Protein AF-A0A7W0J6H5-F1 (afdb_monomer_lite)

Structure (mmCIF, N/CA/C/O backbone):
data_AF-A0A7W0J6H5-F1
#
_entry.id   AF-A0A7W0J6H5-F1
#
loop_
_atom_site.group_PDB
_atom_site.id
_atom_site.type_symbol
_atom_site.label_atom_id
_atom_site.label_alt_id
_atom_site.label_comp_id
_atom_site.label_asym_id
_atom_site.label_entity_id
_atom_site.label_seq_id
_atom_site.pdbx_PDB_ins_code
_atom_site.Cartn_x
_atom_site.Cartn_y
_atom_site.Cartn_z
_atom_site.occupancy
_atom_site.B_iso_or_equiv
_atom_site.auth_seq_id
_atom_site.auth_comp_id
_atom_site.auth_asym_id
_atom_site.auth_atom_id
_atom_site.pdbx_PDB_model_num
ATOM 1 N N . MET A 1 1 ? 0.584 -11.063 11.441 1.00 85.88 1 MET A N 1
ATOM 2 C CA . MET A 1 1 ? -0.105 -11.138 10.134 1.00 85.88 1 MET A CA 1
ATOM 3 C C . MET A 1 1 ? 0.914 -11.569 9.099 1.00 85.88 1 MET A C 1
ATOM 5 O O . MET A 1 1 ? 1.995 -10.989 9.104 1.00 85.88 1 MET A O 1
ATOM 9 N N . LYS A 1 2 ? 0.633 -12.592 8.283 1.00 89.44 2 LYS A N 1
ATOM 10 C CA . LYS A 1 2 ? 1.559 -12.989 7.215 1.00 89.44 2 LYS A CA 1
ATOM 11 C C . LYS A 1 2 ? 1.298 -12.134 5.968 1.00 89.44 2 LYS A C 1
ATOM 13 O O . LYS A 1 2 ? 0.136 -11.998 5.590 1.00 89.44 2 LYS A O 1
ATOM 18 N N . PRO A 1 3 ? 2.330 -11.562 5.337 1.00 91.69 3 PRO A N 1
ATOM 19 C CA . PRO A 1 3 ? 2.151 -10.826 4.098 1.00 91.69 3 PRO A CA 1
ATOM 20 C C . PRO A 1 3 ? 1.897 -11.770 2.919 1.00 91.69 3 PRO A C 1
ATOM 22 O O . PRO A 1 3 ? 2.214 -12.962 2.969 1.00 91.69 3 PRO A O 1
ATOM 25 N N . ILE A 1 4 ? 1.363 -11.211 1.837 1.00 93.44 4 ILE A N 1
ATOM 26 C CA . ILE A 1 4 ? 1.316 -11.865 0.531 1.00 93.44 4 ILE A CA 1
ATOM 27 C C . ILE A 1 4 ? 2.735 -12.140 0.037 1.00 93.44 4 ILE A C 1
ATOM 29 O O . ILE A 1 4 ? 3.627 -11.305 0.189 1.00 93.44 4 ILE A O 1
ATOM 33 N N . ALA A 1 5 ? 2.949 -13.319 -0.535 1.00 91.62 5 ALA A N 1
ATOM 34 C CA . ALA A 1 5 ? 4.237 -13.719 -1.069 1.00 91.62 5 ALA A CA 1
ATOM 35 C C . ALA A 1 5 ? 4.621 -12.815 -2.249 1.00 91.62 5 ALA A C 1
ATOM 37 O O . ALA A 1 5 ? 3.961 -12.801 -3.286 1.00 91.62 5 ALA A O 1
ATOM 38 N N . VAL A 1 6 ? 5.712 -12.067 -2.083 1.00 86.62 6 VAL A N 1
ATOM 39 C CA . VAL A 1 6 ? 6.352 -11.295 -3.150 1.00 86.62 6 VAL A CA 1
ATOM 40 C C . VAL A 1 6 ? 7.808 -11.736 -3.227 1.00 86.62 6 VAL A C 1
ATOM 42 O O . VAL A 1 6 ? 8.532 -11.717 -2.225 1.00 86.62 6 VAL A O 1
ATOM 45 N N . TRP A 1 7 ? 8.228 -12.161 -4.419 1.00 82.12 7 TRP A N 1
ATOM 46 C CA . TRP A 1 7 ? 9.580 -12.658 -4.658 1.00 82.12 7 TRP A CA 1
ATOM 47 C C . TRP A 1 7 ? 10.635 -11.622 -4.244 1.00 82.12 7 TRP A C 1
ATOM 49 O O . TRP A 1 7 ? 10.513 -10.440 -4.558 1.00 82.12 7 TRP A O 1
ATOM 59 N N . GLY A 1 8 ? 11.665 -12.064 -3.518 1.00 81.94 8 GLY A N 1
ATOM 60 C CA . GLY A 1 8 ? 12.745 -11.195 -3.034 1.00 81.94 8 GLY A CA 1
ATOM 61 C C . GLY A 1 8 ? 12.365 -10.254 -1.882 1.00 81.94 8 GLY A C 1
ATOM 62 O O . GLY A 1 8 ? 13.197 -9.447 -1.471 1.00 81.94 8 GLY A O 1
ATOM 63 N N . MET A 1 9 ? 11.139 -10.343 -1.348 1.00 85.25 9 MET A N 1
ATOM 64 C CA . MET A 1 9 ? 10.654 -9.457 -0.278 1.00 85.25 9 MET A CA 1
ATOM 65 C C . MET A 1 9 ? 10.130 -10.180 0.962 1.00 85.25 9 MET A C 1
ATOM 67 O O . MET A 1 9 ? 10.090 -9.581 2.035 1.00 85.25 9 MET A O 1
ATOM 71 N N . CYS A 1 10 ? 9.737 -11.448 0.842 1.00 87.62 10 CYS A N 1
ATOM 72 C CA . CYS A 1 10 ? 9.276 -12.260 1.967 1.00 87.62 10 CYS A CA 1
ATOM 73 C C . CYS A 1 10 ? 10.197 -13.451 2.229 1.00 87.62 10 CYS A C 1
ATOM 75 O O . CYS A 1 10 ? 10.864 -13.947 1.323 1.00 87.62 10 CYS A O 1
ATOM 77 N N . PHE A 1 11 ? 10.174 -13.941 3.468 1.00 85.81 11 PHE A N 1
ATOM 78 C CA . PHE A 1 11 ? 10.722 -15.249 3.812 1.00 85.81 11 PHE A CA 1
ATOM 79 C C . PHE A 1 11 ? 9.703 -16.337 3.460 1.00 85.81 11 PHE A C 1
ATOM 81 O O . PHE A 1 11 ? 8.511 -16.171 3.720 1.00 85.81 11 PHE A O 1
ATOM 88 N N . TRP A 1 12 ? 10.169 -17.437 2.870 1.00 80.81 12 TRP A N 1
ATOM 89 C CA . TRP A 1 12 ? 9.324 -18.510 2.328 1.00 80.81 12 TRP A CA 1
ATOM 90 C C . TRP A 1 12 ? 8.398 -19.170 3.358 1.00 80.81 12 TRP A C 1
ATOM 92 O O . TRP A 1 12 ? 7.287 -19.576 3.029 1.00 80.81 12 TRP A O 1
ATOM 102 N N . ASP A 1 13 ? 8.838 -19.258 4.609 1.00 89.44 13 ASP A N 1
ATOM 103 C CA . ASP A 1 13 ? 8.088 -19.793 5.749 1.00 89.44 13 ASP A CA 1
ATOM 104 C C . ASP A 1 13 ? 7.154 -18.752 6.402 1.00 89.44 13 ASP A C 1
ATOM 106 O O . ASP A 1 13 ? 6.252 -19.092 7.182 1.00 89.44 13 ASP A O 1
ATOM 110 N N . TRP A 1 14 ? 7.308 -17.478 6.030 1.00 88.25 14 TRP A N 1
ATOM 111 C CA . TRP A 1 14 ? 6.580 -16.340 6.580 1.00 88.25 14 TRP A CA 1
ATOM 112 C C . TRP A 1 14 ? 5.892 -15.487 5.500 1.00 88.25 14 TRP A C 1
ATOM 114 O O . TRP A 1 14 ? 6.004 -14.260 5.459 1.00 88.25 14 TRP A O 1
ATOM 124 N N . CYS A 1 15 ? 5.113 -16.137 4.640 1.00 91.81 15 CYS A N 1
ATOM 125 C CA . CYS A 1 15 ? 4.183 -15.484 3.718 1.00 91.81 15 CYS A CA 1
ATOM 126 C C . CYS A 1 15 ? 2.981 -16.383 3.412 1.00 91.81 15 CYS A C 1
ATOM 128 O O . CYS A 1 15 ? 2.933 -17.542 3.832 1.00 91.81 15 CYS A O 1
ATOM 130 N N . ILE A 1 16 ? 1.997 -15.842 2.695 1.00 92.38 16 ILE A N 1
ATOM 131 C CA . ILE A 1 16 ? 0.913 -16.625 2.099 1.00 92.38 16 ILE A CA 1
ATOM 132 C C . ILE A 1 16 ? 0.882 -16.439 0.590 1.00 92.38 16 ILE A C 1
ATOM 134 O O . ILE A 1 16 ? 1.128 -15.345 0.084 1.00 92.38 16 ILE A O 1
ATOM 138 N 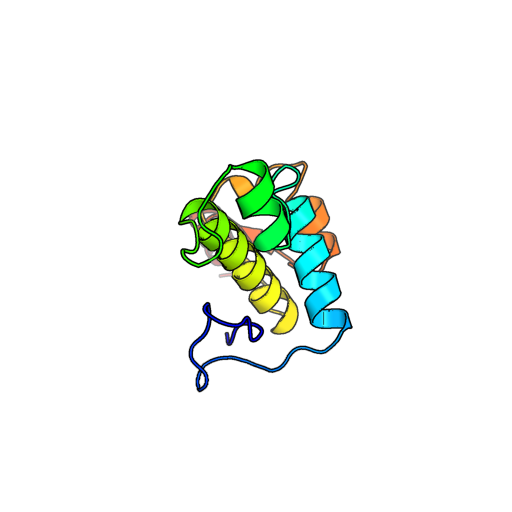N . TRP A 1 17 ? 0.559 -17.512 -0.125 1.00 90.88 17 TRP A N 1
ATOM 139 C CA . TRP A 1 17 ? 0.246 -17.434 -1.545 1.00 90.88 17 TRP A CA 1
ATOM 140 C C . TRP A 1 17 ? -1.059 -16.655 -1.711 1.00 90.88 17 TRP A C 1
ATOM 142 O O . TRP A 1 17 ? -2.077 -17.029 -1.128 1.00 90.88 17 TRP A O 1
ATOM 152 N N . GLY A 1 18 ? -0.994 -15.536 -2.430 1.00 89.50 18 GLY A N 1
ATOM 153 C CA . GLY A 1 18 ? -2.166 -14.719 -2.731 1.00 89.50 18 GLY A CA 1
ATOM 154 C C . GLY A 1 18 ? -2.947 -15.281 -3.912 1.00 89.50 18 GLY A C 1
ATOM 155 O O . GLY A 1 18 ? -2.358 -15.902 -4.797 1.00 89.50 18 GLY A O 1
ATOM 156 N N . SER A 1 19 ? -4.259 -15.051 -3.922 1.00 94.31 19 SER A N 1
ATOM 157 C CA . SER A 1 19 ? -5.072 -15.197 -5.133 1.00 94.31 19 SER A CA 1
ATOM 158 C C . SER A 1 19 ? -4.901 -13.990 -6.063 1.00 94.31 19 SER A C 1
ATOM 160 O O . SER A 1 19 ? -4.283 -12.988 -5.689 1.00 94.31 19 SER A O 1
ATOM 162 N N . ASP A 1 20 ? -5.484 -14.045 -7.258 1.00 94.94 20 ASP A N 1
ATOM 163 C CA . ASP A 1 20 ? -5.481 -12.907 -8.186 1.00 94.94 20 ASP A CA 1
ATOM 164 C C . ASP A 1 20 ? -6.140 -11.670 -7.555 1.00 94.94 20 ASP A C 1
ATOM 166 O O . ASP A 1 20 ? -5.617 -10.559 -7.653 1.00 94.94 20 ASP A O 1
ATOM 170 N N . GLU A 1 21 ? -7.222 -11.858 -6.790 1.00 95.69 21 GLU A N 1
ATOM 171 C CA . GLU A 1 21 ? -7.887 -10.772 -6.065 1.00 95.69 21 GLU A CA 1
ATOM 172 C C . GLU A 1 21 ? -6.979 -10.139 -5.003 1.00 95.69 21 GLU A C 1
ATOM 174 O O . GLU A 1 21 ? -7.045 -8.929 -4.761 1.00 95.69 21 GLU A O 1
ATOM 179 N N . ASP A 1 22 ? -6.116 -10.939 -4.371 1.00 95.75 22 ASP A N 1
ATOM 180 C CA . ASP A 1 22 ? -5.160 -10.444 -3.386 1.00 95.75 22 ASP A CA 1
ATOM 181 C C . ASP A 1 22 ? -4.111 -9.537 -4.050 1.00 95.75 22 ASP A C 1
ATOM 183 O O . ASP A 1 22 ? -3.807 -8.458 -3.526 1.00 95.75 22 ASP A O 1
ATOM 187 N N . PHE A 1 23 ? -3.596 -9.929 -5.220 1.00 95.81 23 PHE A N 1
ATOM 188 C CA . PHE A 1 23 ? -2.645 -9.122 -5.989 1.00 95.81 23 PHE A CA 1
ATOM 189 C C . PHE A 1 23 ? -3.289 -7.862 -6.582 1.00 95.81 23 PHE A C 1
ATOM 191 O O . PHE A 1 23 ? -2.674 -6.790 -6.542 1.00 95.81 23 PHE A O 1
ATOM 198 N N . ASP A 1 24 ? -4.537 -7.950 -7.041 1.00 97.12 24 ASP A N 1
ATOM 199 C CA . ASP A 1 24 ? -5.319 -6.810 -7.522 1.00 97.12 24 ASP A CA 1
ATOM 200 C C . ASP A 1 24 ? -5.559 -5.777 -6.422 1.00 97.12 24 ASP A C 1
ATOM 202 O O . ASP A 1 24 ? -5.377 -4.571 -6.628 1.00 97.12 24 ASP A O 1
ATOM 206 N N . LEU A 1 25 ? -5.950 -6.231 -5.228 1.00 97.56 25 LEU A N 1
ATOM 207 C CA . LEU A 1 25 ? -6.119 -5.357 -4.075 1.00 97.56 25 LEU A CA 1
ATOM 208 C C . LEU A 1 25 ? -4.788 -4.704 -3.688 1.00 97.56 25 LEU A C 1
ATOM 210 O O . LEU A 1 25 ? -4.739 -3.490 -3.483 1.00 97.56 25 LEU A O 1
ATOM 214 N N . LEU A 1 26 ? -3.700 -5.476 -3.642 1.00 97.50 26 LEU A N 1
ATOM 215 C CA . LEU A 1 26 ? -2.366 -4.946 -3.359 1.00 97.50 26 LEU A CA 1
ATOM 216 C C . LEU A 1 26 ? -1.951 -3.874 -4.380 1.00 97.50 26 LEU A C 1
ATOM 218 O O . LEU A 1 26 ? -1.385 -2.847 -4.001 1.00 97.50 26 LEU A O 1
ATOM 222 N N . ARG A 1 27 ? -2.257 -4.078 -5.667 1.00 97.69 27 ARG A N 1
ATOM 223 C CA . ARG A 1 27 ? -2.010 -3.095 -6.732 1.00 97.69 27 ARG A CA 1
ATOM 224 C C . ARG A 1 27 ? -2.822 -1.825 -6.546 1.00 97.69 27 ARG A C 1
ATOM 226 O O . ARG A 1 27 ? -2.258 -0.734 -6.619 1.00 97.69 27 ARG A O 1
ATOM 233 N N . LYS A 1 28 ? -4.114 -1.943 -6.242 1.00 98.31 28 LYS A N 1
ATOM 234 C CA . LYS A 1 28 ? -4.978 -0.789 -5.948 1.00 98.31 28 LYS A CA 1
ATOM 235 C C . LYS A 1 28 ? -4.464 0.007 -4.746 1.00 98.31 28 LYS A C 1
ATOM 237 O O . LYS A 1 28 ? -4.381 1.230 -4.817 1.00 98.31 28 LYS A O 1
ATOM 242 N N . ILE A 1 29 ? -4.068 -0.677 -3.673 1.00 98.38 29 ILE A N 1
ATOM 243 C CA . ILE A 1 29 ? -3.477 -0.060 -2.477 1.00 98.38 29 ILE A CA 1
ATOM 244 C C . ILE A 1 29 ? -2.209 0.723 -2.832 1.00 98.38 29 ILE A C 1
ATOM 246 O O . ILE A 1 29 ? -2.094 1.892 -2.461 1.00 98.38 29 ILE A O 1
ATOM 250 N N . HIS A 1 30 ? -1.280 0.108 -3.569 1.00 98.31 30 HIS A N 1
ATOM 251 C CA . HIS A 1 30 ? -0.022 0.749 -3.960 1.00 98.31 30 HIS A CA 1
ATOM 252 C C . HIS A 1 30 ? -0.264 2.024 -4.762 1.00 98.31 30 HIS A C 1
ATOM 254 O O . HIS A 1 30 ? 0.327 3.054 -4.461 1.00 98.31 30 HIS A O 1
ATOM 260 N N . LEU A 1 31 ? -1.173 1.992 -5.740 1.00 97.94 31 LEU A N 1
ATOM 261 C CA . LEU A 1 31 ? -1.486 3.161 -6.568 1.00 97.94 31 LEU A CA 1
ATOM 262 C C . LEU A 1 31 ? -2.132 4.302 -5.765 1.00 97.94 31 LEU A C 1
ATOM 264 O O . LEU A 1 31 ? -1.922 5.469 -6.081 1.00 97.94 31 LEU A O 1
ATOM 268 N N . VAL A 1 32 ? -2.875 3.993 -4.698 1.00 98.12 32 VAL A N 1
ATOM 269 C CA . VAL A 1 32 ? -3.412 5.008 -3.776 1.00 98.12 32 VAL A CA 1
ATOM 270 C C . VAL A 1 32 ? -2.307 5.600 -2.901 1.00 98.12 32 VAL A C 1
ATOM 272 O O . VAL A 1 32 ? -2.227 6.819 -2.711 1.00 98.12 32 VAL A O 1
ATOM 275 N N . LEU A 1 33 ? -1.445 4.749 -2.343 1.00 98.00 33 LEU A N 1
ATOM 276 C CA . LEU A 1 33 ? -0.384 5.183 -1.439 1.00 98.00 33 LEU A CA 1
ATOM 277 C C . LEU A 1 33 ? 0.761 5.891 -2.169 1.00 98.00 33 LEU A C 1
ATOM 279 O O . LEU A 1 33 ? 1.315 6.844 -1.618 1.00 98.00 33 LEU A O 1
ATOM 283 N N . PHE A 1 34 ? 1.078 5.493 -3.397 1.00 97.69 34 PHE A N 1
ATOM 284 C CA . PHE A 1 34 ? 2.253 5.937 -4.148 1.00 97.69 34 PHE A CA 1
ATOM 285 C C . PHE A 1 34 ? 1.931 6.102 -5.645 1.00 97.69 34 PHE A C 1
ATOM 287 O O . PHE A 1 34 ? 2.512 5.409 -6.477 1.00 97.69 34 PHE A O 1
ATOM 294 N N . PRO A 1 35 ? 1.032 7.033 -6.022 1.00 96.75 35 PRO A N 1
ATOM 295 C CA . PRO A 1 35 ? 0.539 7.163 -7.401 1.00 96.75 35 PRO A CA 1
ATOM 296 C C . PRO A 1 35 ? 1.631 7.444 -8.445 1.00 96.75 35 PRO A C 1
ATOM 298 O O . PRO A 1 35 ? 1.465 7.114 -9.613 1.00 96.75 35 PRO A O 1
ATOM 301 N N . GLU A 1 36 ? 2.754 8.034 -8.033 1.00 96.62 36 GLU A N 1
ATOM 302 C CA . GLU A 1 36 ? 3.887 8.365 -8.910 1.00 96.62 36 GLU A CA 1
ATOM 303 C C . GLU A 1 36 ? 4.966 7.270 -8.951 1.00 96.62 36 GLU A C 1
ATOM 305 O O . GLU A 1 36 ? 5.948 7.389 -9.682 1.00 96.62 36 GLU A O 1
ATOM 310 N N . THR A 1 37 ? 4.825 6.220 -8.136 1.00 97.44 37 THR A N 1
ATOM 311 C CA . THR A 1 37 ? 5.760 5.090 -8.077 1.00 97.44 37 THR A CA 1
ATOM 312 C C . THR A 1 37 ? 5.151 3.911 -8.829 1.00 97.44 37 THR A C 1
ATOM 314 O O . THR A 1 37 ? 4.152 3.365 -8.354 1.00 97.44 37 THR A O 1
ATOM 317 N N . PRO A 1 38 ? 5.748 3.453 -9.943 1.00 97.19 38 PRO A N 1
ATOM 318 C CA . PRO A 1 38 ? 5.307 2.237 -10.608 1.00 97.19 38 PRO A CA 1
ATOM 319 C C . PRO A 1 38 ? 5.208 1.049 -9.653 1.00 97.19 38 PRO A C 1
ATOM 321 O O . PRO A 1 38 ? 6.046 0.858 -8.767 1.00 97.19 38 PRO A O 1
ATOM 324 N N . TYR A 1 39 ? 4.150 0.263 -9.835 1.00 95.81 39 TYR A N 1
ATOM 325 C CA . TYR A 1 39 ? 3.912 -0.941 -9.048 1.00 95.81 39 TYR A CA 1
ATOM 326 C C . TYR A 1 39 ? 4.961 -2.010 -9.350 1.00 95.81 39 TYR A C 1
ATOM 328 O O . TYR A 1 39 ? 5.486 -2.627 -8.428 1.00 95.81 39 TYR A O 1
ATOM 336 N N . GLU A 1 40 ? 5.286 -2.197 -10.630 1.00 94.81 40 GLU A N 1
ATOM 337 C CA . GLU A 1 40 ? 6.274 -3.176 -11.067 1.00 94.81 40 GLU A CA 1
ATOM 338 C C . GLU A 1 40 ? 7.694 -2.638 -10.874 1.00 94.81 40 GLU A C 1
ATOM 340 O O . GLU A 1 40 ? 8.024 -1.525 -11.296 1.00 94.81 40 GLU A O 1
ATOM 345 N N . TRP A 1 41 ? 8.565 -3.458 -10.279 1.00 93.88 41 TRP A N 1
ATOM 346 C CA . TRP A 1 41 ? 9.971 -3.102 -10.067 1.00 93.88 41 TRP A CA 1
ATOM 347 C C . TRP A 1 41 ? 10.670 -2.738 -11.381 1.00 93.88 41 TRP A C 1
ATOM 349 O O . TRP A 1 41 ? 11.389 -1.745 -11.441 1.00 93.88 41 TRP A O 1
ATOM 359 N N . GLY A 1 42 ? 10.412 -3.492 -12.456 1.00 94.75 42 GLY A N 1
ATOM 360 C CA . GLY A 1 42 ? 11.029 -3.237 -13.759 1.00 94.75 42 GLY A CA 1
ATOM 361 C C . GLY A 1 42 ? 10.677 -1.876 -14.352 1.00 94.75 42 GLY A C 1
ATOM 362 O O . GLY A 1 42 ? 11.537 -1.208 -14.927 1.00 94.75 42 GLY A O 1
ATOM 363 N N . GLU A 1 43 ? 9.438 -1.427 -14.162 1.00 96.50 43 GLU A N 1
ATOM 364 C CA . GLU A 1 43 ? 9.000 -0.102 -14.600 1.00 96.50 43 GLU A CA 1
ATOM 365 C C . GLU A 1 43 ? 9.642 0.999 -13.752 1.00 96.50 43 GLU A C 1
ATOM 367 O O . GLU A 1 43 ? 10.148 1.981 -14.300 1.00 96.50 43 GLU A O 1
ATOM 372 N N . TYR A 1 44 ? 9.691 0.815 -12.428 1.00 96.81 44 TYR A N 1
ATOM 373 C CA . TYR A 1 44 ? 10.337 1.759 -11.517 1.00 96.81 44 TYR A CA 1
ATOM 374 C C . TYR A 1 44 ? 11.840 1.892 -11.801 1.00 96.81 44 TYR A C 1
ATOM 376 O O . TYR A 1 44 ? 12.347 3.007 -11.942 1.00 96.81 44 TYR A O 1
ATOM 384 N N . ALA A 1 45 ? 12.551 0.768 -11.939 1.00 96.94 45 ALA A N 1
ATOM 385 C CA . ALA A 1 45 ? 13.981 0.741 -12.233 1.00 96.94 45 ALA A CA 1
ATOM 386 C C . ALA A 1 45 ? 14.286 1.442 -13.562 1.00 96.94 45 ALA A C 1
ATOM 388 O O . ALA A 1 45 ? 15.194 2.271 -13.626 1.00 96.94 45 ALA A O 1
ATOM 389 N N . LYS A 1 46 ? 13.469 1.201 -14.597 1.00 97.25 46 LYS A N 1
ATOM 390 C CA . LYS A 1 46 ? 13.576 1.897 -15.886 1.00 97.25 46 LYS A CA 1
ATOM 391 C C . LYS A 1 46 ? 13.336 3.403 -15.747 1.00 97.25 46 LYS A C 1
ATOM 393 O O . LYS A 1 46 ? 14.110 4.187 -16.285 1.00 97.25 46 LYS A O 1
ATOM 398 N N . GLN A 1 47 ? 12.297 3.819 -15.019 1.00 96.44 47 GLN A N 1
ATOM 399 C CA . GLN A 1 47 ? 11.975 5.238 -14.808 1.00 96.44 47 GLN A CA 1
ATOM 400 C C . GLN A 1 47 ? 13.089 5.985 -14.059 1.00 96.44 47 GLN A C 1
ATOM 402 O O . GLN A 1 47 ? 13.320 7.166 -14.314 1.00 96.44 47 GLN A O 1
ATOM 407 N N . LYS A 1 48 ? 13.766 5.314 -13.123 1.00 96.38 48 LYS A N 1
ATOM 408 C CA . LYS A 1 48 ? 14.833 5.890 -12.293 1.00 96.38 48 LYS A CA 1
ATOM 409 C C . LYS A 1 48 ? 16.248 5.628 -12.824 1.00 96.38 48 LYS A C 1
ATOM 411 O O . LYS A 1 48 ? 17.198 6.097 -12.206 1.00 96.38 48 LYS A O 1
ATOM 416 N N . ASN A 1 49 ? 16.385 4.932 -13.957 1.00 96.75 49 ASN A N 1
ATOM 417 C CA . ASN A 1 49 ? 17.660 4.509 -14.542 1.00 96.75 49 ASN A CA 1
ATOM 418 C C . ASN A 1 49 ? 18.553 3.736 -13.545 1.00 96.75 49 ASN A C 1
ATOM 420 O O . ASN A 1 49 ? 19.721 4.068 -13.345 1.00 96.75 49 ASN A O 1
ATOM 424 N N . LEU A 1 50 ? 17.970 2.733 -12.883 1.00 95.81 50 LEU A N 1
ATOM 425 C CA . LEU A 1 50 ? 18.621 1.891 -11.875 1.00 95.81 50 LEU A CA 1
ATOM 426 C C . LEU A 1 50 ? 18.985 0.509 -12.435 1.00 95.81 50 LEU A C 1
ATOM 428 O O . LEU A 1 50 ? 18.406 0.054 -13.422 1.00 95.81 50 LEU A O 1
ATOM 432 N N . ASP A 1 51 ? 19.909 -0.183 -11.764 1.00 94.38 51 ASP A N 1
ATOM 433 C CA . ASP A 1 51 ? 20.197 -1.594 -12.037 1.00 94.38 51 ASP A CA 1
ATOM 434 C C . ASP A 1 51 ? 19.010 -2.470 -11.608 1.00 94.38 51 ASP A C 1
ATOM 436 O O . ASP A 1 51 ? 18.631 -2.500 -10.438 1.00 94.38 51 ASP A O 1
ATOM 440 N N . ILE A 1 52 ? 18.446 -3.219 -12.557 1.00 92.94 52 ILE A N 1
ATOM 441 C CA . ILE A 1 52 ? 17.300 -4.110 -12.340 1.00 92.94 52 ILE A CA 1
ATOM 442 C C . ILE A 1 52 ? 17.588 -5.229 -11.327 1.00 92.94 52 ILE A C 1
ATOM 444 O O . ILE A 1 52 ? 16.658 -5.788 -10.749 1.00 92.94 52 ILE A O 1
ATOM 448 N N . ASN A 1 53 ? 18.857 -5.556 -11.082 1.00 91.06 53 ASN A N 1
ATOM 449 C CA . ASN A 1 53 ? 19.242 -6.626 -10.163 1.00 91.06 53 ASN A CA 1
ATOM 450 C C . ASN A 1 53 ? 19.317 -6.166 -8.699 1.00 91.06 53 ASN A C 1
ATOM 452 O O . ASN A 1 53 ? 19.430 -7.002 -7.802 1.00 91.06 53 ASN A O 1
ATOM 456 N N . ILE A 1 54 ? 19.251 -4.855 -8.442 1.00 90.62 54 ILE A N 1
ATOM 457 C CA . ILE A 1 54 ? 19.407 -4.276 -7.106 1.00 90.62 54 ILE A CA 1
ATOM 458 C C . ILE A 1 54 ? 18.147 -3.492 -6.754 1.00 90.62 54 ILE A C 1
ATOM 460 O O . ILE A 1 54 ? 17.936 -2.381 -7.230 1.00 90.62 54 ILE A O 1
ATOM 464 N N . LEU A 1 55 ? 17.317 -4.063 -5.877 1.00 90.25 55 LEU A N 1
ATOM 465 C CA . LEU A 1 55 ? 16.095 -3.407 -5.422 1.00 90.25 55 LEU A CA 1
ATOM 466 C C . LEU A 1 55 ? 16.403 -2.095 -4.688 1.00 90.25 55 LEU A C 1
ATOM 468 O O . LEU A 1 55 ? 17.058 -2.088 -3.642 1.00 90.25 55 LEU A O 1
ATOM 472 N N . ASP A 1 56 ? 15.842 -1.004 -5.199 1.00 95.19 56 ASP A N 1
ATOM 473 C CA . ASP A 1 56 ? 15.901 0.313 -4.576 1.00 95.19 56 ASP A CA 1
ATOM 474 C C . ASP A 1 56 ? 15.168 0.343 -3.230 1.00 95.19 56 ASP A C 1
ATOM 476 O O . ASP A 1 56 ? 14.078 -0.218 -3.071 1.00 95.19 56 ASP A O 1
ATOM 480 N N . GLN A 1 57 ? 15.740 1.047 -2.254 1.00 95.12 57 GLN A N 1
ATOM 481 C CA . GLN A 1 57 ? 15.183 1.081 -0.905 1.00 95.12 57 GLN A CA 1
ATOM 482 C C . GLN A 1 57 ? 13.848 1.834 -0.847 1.00 95.12 57 GLN A C 1
ATOM 484 O O . GLN A 1 57 ? 12.962 1.432 -0.090 1.00 95.12 57 GLN A O 1
ATOM 489 N N . THR A 1 58 ? 13.663 2.883 -1.654 1.00 95.94 58 THR A N 1
ATOM 490 C CA . THR A 1 58 ? 12.399 3.632 -1.688 1.00 95.94 58 THR A CA 1
ATOM 491 C C . THR A 1 58 ? 11.277 2.780 -2.270 1.00 95.94 58 THR A C 1
ATOM 493 O O . THR A 1 58 ? 10.223 2.662 -1.642 1.00 95.94 58 THR A O 1
ATOM 496 N N . TRP A 1 59 ? 11.512 2.108 -3.402 1.00 96.56 59 TRP A N 1
ATOM 497 C CA . TRP A 1 59 ? 10.523 1.185 -3.970 1.00 96.56 59 TRP A CA 1
ATOM 498 C C . TRP A 1 59 ? 10.170 0.051 -2.999 1.00 96.56 59 TRP A C 1
ATOM 500 O O . TRP A 1 59 ? 8.990 -0.242 -2.790 1.00 96.56 59 TRP A O 1
ATOM 510 N N . LYS A 1 60 ? 11.174 -0.535 -2.329 1.00 95.44 60 LYS A N 1
ATOM 511 C CA . LYS A 1 60 ? 10.951 -1.566 -1.304 1.00 95.44 60 LYS A CA 1
ATOM 512 C C . LYS A 1 60 ? 10.063 -1.068 -0.168 1.00 95.44 60 LYS A C 1
ATOM 514 O O . LYS A 1 60 ? 9.140 -1.778 0.220 1.00 95.44 60 LYS A O 1
ATOM 519 N N . ASN A 1 61 ? 10.315 0.131 0.355 1.00 96.25 61 ASN A N 1
ATOM 520 C CA . ASN A 1 61 ? 9.510 0.702 1.437 1.00 96.25 61 ASN A CA 1
ATOM 521 C C . ASN A 1 61 ? 8.055 0.908 0.996 1.00 96.25 61 ASN A C 1
ATOM 523 O O . ASN A 1 61 ? 7.144 0.457 1.683 1.00 96.25 61 ASN A O 1
ATOM 527 N N . HIS A 1 62 ? 7.834 1.472 -0.196 1.00 97.25 62 HIS A N 1
ATOM 528 C CA . HIS A 1 62 ? 6.486 1.643 -0.753 1.00 97.25 62 HIS A CA 1
ATOM 529 C C . HIS A 1 62 ? 5.744 0.306 -0.884 1.00 97.25 62 HIS A C 1
ATOM 531 O O . HIS A 1 62 ? 4.548 0.180 -0.592 1.00 97.25 62 HIS A O 1
ATOM 537 N N . ARG A 1 63 ? 6.475 -0.730 -1.293 1.00 95.88 63 ARG A N 1
ATOM 538 C CA . ARG A 1 63 ? 5.943 -2.077 -1.421 1.00 95.88 63 ARG A CA 1
ATOM 539 C C . ARG A 1 63 ? 5.609 -2.696 -0.062 1.00 95.88 63 ARG A C 1
ATOM 541 O O . ARG A 1 63 ? 4.523 -3.254 0.084 1.00 95.88 63 ARG A O 1
ATOM 548 N N . PHE A 1 64 ? 6.469 -2.536 0.944 1.00 95.75 64 PHE A N 1
ATOM 549 C CA . PHE A 1 64 ? 6.200 -2.993 2.310 1.00 95.75 64 PHE A CA 1
ATOM 550 C C . PHE A 1 64 ? 5.006 -2.284 2.951 1.00 95.75 64 PHE A C 1
ATOM 552 O O . PHE A 1 64 ? 4.171 -2.952 3.562 1.00 95.75 64 PHE A O 1
ATOM 559 N N . ASP A 1 65 ? 4.865 -0.974 2.766 1.00 97.25 65 ASP A N 1
ATOM 560 C CA . ASP A 1 65 ? 3.719 -0.210 3.270 1.00 97.25 65 ASP A CA 1
ATOM 561 C C . ASP A 1 65 ? 2.407 -0.720 2.666 1.00 97.25 65 ASP A C 1
ATOM 563 O O . ASP A 1 65 ? 1.430 -0.974 3.378 1.00 97.25 65 ASP A O 1
ATOM 567 N N . SER A 1 66 ? 2.414 -0.968 1.353 1.00 97.50 66 SER A N 1
ATOM 568 C CA . SER A 1 66 ? 1.273 -1.538 0.632 1.00 97.50 66 SER A CA 1
ATOM 569 C C . SER A 1 66 ? 0.921 -2.942 1.138 1.00 97.50 66 SER A C 1
ATOM 571 O O . SER A 1 66 ? -0.246 -3.244 1.389 1.00 97.50 66 SER A O 1
ATOM 573 N N . MET A 1 67 ? 1.923 -3.798 1.354 1.00 96.50 67 MET A N 1
ATOM 574 C CA . MET A 1 67 ? 1.732 -5.153 1.890 1.00 96.50 67 MET A CA 1
ATOM 575 C C . MET A 1 67 ? 1.247 -5.148 3.342 1.00 96.50 67 MET A C 1
ATOM 577 O O . MET A 1 67 ? 0.478 -6.024 3.744 1.00 96.50 67 MET A O 1
ATOM 581 N N . THR A 1 68 ? 1.666 -4.162 4.131 1.00 96.00 68 THR A N 1
ATOM 582 C CA . THR A 1 68 ? 1.293 -4.031 5.542 1.00 96.00 68 THR A CA 1
ATOM 583 C C . THR A 1 68 ? -0.197 -3.733 5.686 1.00 96.00 68 THR A C 1
ATOM 585 O O . THR A 1 68 ? -0.897 -4.439 6.416 1.00 96.00 68 THR A O 1
ATOM 588 N N . ILE A 1 69 ? -0.716 -2.756 4.935 1.00 97.50 69 ILE A N 1
ATOM 589 C CA . ILE A 1 69 ? -2.154 -2.456 4.955 1.00 97.50 69 ILE A CA 1
ATOM 590 C C . ILE A 1 69 ? -2.982 -3.537 4.249 1.00 97.50 69 ILE A C 1
ATOM 592 O O . ILE A 1 69 ? -4.067 -3.867 4.722 1.00 97.50 69 ILE A O 1
ATOM 596 N N . TRP A 1 70 ? -2.466 -4.159 3.183 1.00 97.62 70 TRP A N 1
ATOM 597 C CA . TRP A 1 70 ? -3.117 -5.325 2.577 1.00 97.62 70 TRP A CA 1
ATOM 598 C C . TRP A 1 70 ? -3.293 -6.453 3.601 1.00 97.62 70 TRP A C 1
ATOM 600 O O . TRP A 1 70 ? -4.385 -7.002 3.735 1.00 97.62 70 TRP A O 1
ATOM 610 N N . SER A 1 71 ? -2.251 -6.746 4.386 1.00 96.00 71 SER A N 1
ATOM 611 C CA . SER A 1 71 ? -2.307 -7.788 5.417 1.00 96.00 71 SER A CA 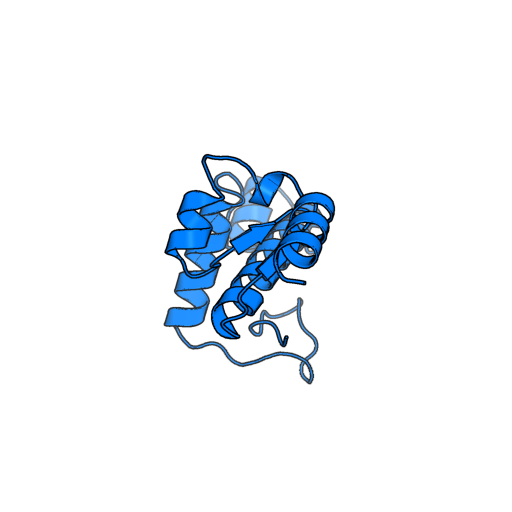1
ATOM 612 C C . SER A 1 71 ? -3.369 -7.449 6.459 1.00 96.00 71 SER A C 1
ATOM 614 O O . SER A 1 71 ? -4.187 -8.292 6.813 1.00 96.00 71 SER A O 1
ATOM 616 N N . HIS A 1 72 ? -3.404 -6.196 6.914 1.00 96.31 72 HIS A N 1
ATOM 617 C CA . HIS A 1 72 ? -4.431 -5.715 7.838 1.00 96.31 72 HIS A CA 1
ATOM 618 C C . HIS A 1 72 ? -5.853 -5.968 7.321 1.00 96.31 72 HIS A C 1
ATOM 620 O O . HIS A 1 72 ? -6.680 -6.509 8.057 1.00 96.31 72 HIS A O 1
ATOM 626 N N . ILE A 1 73 ? -6.109 -5.638 6.051 1.00 96.62 73 ILE A N 1
ATOM 627 C CA . ILE A 1 73 ? -7.403 -5.859 5.394 1.00 96.62 73 ILE A CA 1
ATOM 628 C C . ILE A 1 73 ? -7.716 -7.358 5.300 1.00 96.62 73 ILE A C 1
ATOM 630 O O . ILE A 1 73 ? -8.801 -7.781 5.699 1.00 96.62 73 ILE A O 1
ATOM 634 N N . LYS A 1 74 ? -6.760 -8.174 4.836 1.00 95.75 74 LYS A N 1
ATOM 635 C CA . LYS A 1 74 ? -6.918 -9.627 4.662 1.00 95.75 74 LYS A CA 1
ATOM 636 C C . LYS A 1 74 ? -7.278 -10.339 5.964 1.00 95.75 74 LYS A C 1
ATOM 638 O O . LYS A 1 74 ? -8.112 -11.239 5.959 1.00 95.75 74 LYS A O 1
ATOM 643 N N . TYR A 1 75 ? -6.669 -9.931 7.076 1.00 94.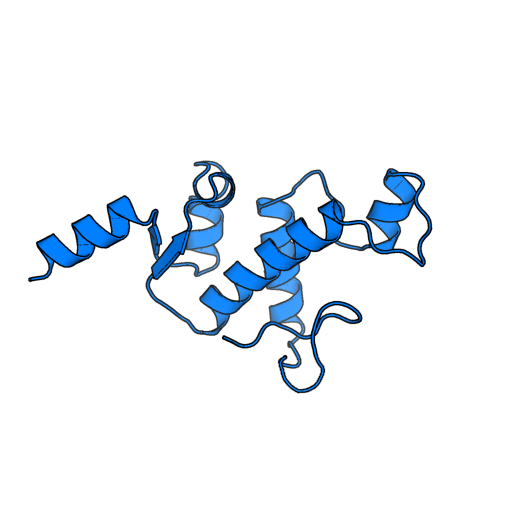81 75 TYR A N 1
ATOM 644 C CA . TYR A 1 75 ? -6.949 -10.496 8.398 1.00 94.81 75 TYR A CA 1
ATOM 645 C C . TYR A 1 75 ? -8.138 -9.834 9.108 1.00 94.81 75 TYR A C 1
ATOM 647 O O . TYR A 1 75 ? -8.442 -10.190 10.243 1.00 94.81 75 TYR A O 1
ATOM 655 N N . THR A 1 76 ? -8.852 -8.917 8.447 1.00 91.06 76 THR A N 1
ATOM 656 C CA . THR A 1 76 ? -10.091 -8.289 8.939 1.00 91.06 76 THR A CA 1
ATOM 657 C C . THR A 1 76 ? -9.966 -7.592 10.297 1.00 91.06 76 THR A C 1
ATOM 659 O O . THR A 1 76 ? -10.934 -7.510 11.051 1.00 91.06 76 THR A O 1
ATOM 662 N N . ASN A 1 77 ? -8.781 -7.070 10.614 1.00 88.12 77 ASN A N 1
ATOM 663 C CA . ASN A 1 77 ? -8.554 -6.370 11.875 1.00 88.12 77 ASN A CA 1
ATOM 664 C C . ASN A 1 77 ? -9.328 -5.045 11.922 1.00 88.12 77 ASN A C 1
ATOM 666 O O . ASN A 1 77 ? -9.449 -4.334 10.923 1.00 88.12 77 ASN A O 1
ATOM 670 N N . ASP A 1 78 ? -9.797 -4.666 13.109 1.00 93.12 78 ASP A N 1
ATOM 671 C CA . ASP A 1 78 ? -10.597 -3.449 13.287 1.00 93.12 78 ASP A CA 1
ATOM 672 C C . ASP A 1 78 ? -9.783 -2.156 13.222 1.00 93.12 78 ASP A C 1
ATOM 674 O O . ASP A 1 78 ? -10.268 -1.141 12.714 1.00 93.12 78 ASP A O 1
ATOM 678 N N . PHE A 1 79 ? -8.546 -2.195 13.722 1.00 94.94 79 PHE A N 1
ATOM 679 C CA . PHE A 1 79 ? -7.710 -1.014 13.918 1.00 94.94 79 PHE A CA 1
ATOM 680 C C . PHE A 1 79 ? -6.348 -1.182 13.253 1.00 94.94 79 PHE A C 1
ATOM 682 O O . PHE A 1 79 ? -5.533 -1.999 13.675 1.00 94.94 79 PHE A O 1
ATOM 689 N N . PHE A 1 80 ? -6.089 -0.366 12.238 1.00 97.00 80 PHE A N 1
ATOM 690 C CA . PHE A 1 80 ? -4.763 -0.155 11.684 1.00 97.00 80 PHE A CA 1
ATOM 691 C C . PHE A 1 80 ? -4.127 1.045 12.383 1.00 97.00 80 PHE A C 1
ATOM 693 O O . PHE A 1 80 ? -4.495 2.194 12.123 1.00 97.00 80 PHE A O 1
ATOM 700 N N . ILE A 1 81 ? -3.207 0.786 13.311 1.00 96.62 81 ILE A N 1
ATOM 701 C CA . ILE A 1 81 ? -2.567 1.837 14.106 1.00 96.62 81 ILE A CA 1
ATOM 702 C C . ILE A 1 81 ? -1.209 2.175 13.491 1.00 96.62 81 ILE A C 1
ATOM 704 O O . ILE A 1 81 ? -0.317 1.333 13.450 1.00 96.62 81 ILE A O 1
ATOM 708 N N . THR A 1 82 ? -1.041 3.414 13.033 1.00 97.25 82 THR A N 1
ATOM 709 C CA . THR A 1 82 ? 0.226 3.926 12.496 1.00 97.25 82 THR A CA 1
ATOM 710 C C . THR A 1 82 ? 0.335 5.435 12.700 1.00 97.25 82 THR A C 1
ATOM 712 O O . THR A 1 82 ? -0.670 6.143 12.657 1.00 97.25 82 THR A O 1
ATOM 715 N N . ASN A 1 83 ? 1.552 5.945 12.891 1.00 97.19 83 ASN A N 1
ATOM 716 C CA . ASN A 1 83 ? 1.831 7.388 12.884 1.00 97.19 83 ASN A CA 1
ATOM 717 C C . ASN A 1 83 ? 2.372 7.872 11.530 1.00 97.19 83 ASN A C 1
ATOM 719 O O . ASN A 1 83 ? 2.724 9.041 11.398 1.00 97.19 83 ASN A O 1
ATOM 723 N N . ASP A 1 84 ? 2.444 6.996 10.524 1.00 96.56 84 ASP A N 1
ATOM 724 C CA . ASP A 1 84 ? 2.818 7.413 9.178 1.00 96.56 84 ASP A CA 1
ATOM 725 C C . ASP A 1 84 ? 1.690 8.238 8.543 1.00 96.56 84 ASP A C 1
ATOM 727 O O . ASP A 1 84 ? 0.587 7.760 8.256 1.00 96.56 84 ASP A O 1
ATOM 731 N N . ASN A 1 85 ? 2.011 9.506 8.295 1.00 96.12 85 ASN A N 1
ATOM 732 C CA . ASN A 1 85 ? 1.120 10.489 7.705 1.00 96.12 85 ASN A CA 1
ATOM 733 C C . ASN A 1 85 ? 0.598 10.084 6.323 1.00 96.12 85 ASN A C 1
ATOM 735 O O . ASN A 1 85 ? -0.469 10.559 5.932 1.00 96.12 85 ASN A O 1
ATOM 739 N N . ASN A 1 86 ? 1.292 9.221 5.573 1.00 96.31 86 ASN A N 1
ATOM 740 C CA . ASN A 1 86 ? 0.834 8.797 4.253 1.00 96.31 86 ASN A CA 1
ATOM 741 C C . ASN A 1 86 ? -0.531 8.089 4.311 1.00 96.31 86 ASN A C 1
ATOM 743 O O . ASN A 1 86 ? -1.385 8.346 3.461 1.00 96.31 86 ASN A O 1
ATOM 747 N N . PHE A 1 87 ? -0.777 7.295 5.358 1.00 97.50 87 PHE A N 1
ATOM 748 C CA . PHE A 1 87 ? -2.055 6.609 5.592 1.00 97.50 87 PHE A CA 1
ATOM 749 C C . PHE A 1 87 ? -3.158 7.536 6.117 1.00 97.50 87 PHE A C 1
ATOM 751 O O . PHE A 1 87 ? -4.341 7.205 6.025 1.00 97.50 87 PHE A O 1
ATOM 758 N N . HIS A 1 88 ? -2.788 8.704 6.653 1.00 97.69 88 HIS A N 1
ATOM 759 C CA . HIS A 1 88 ? -3.722 9.670 7.243 1.00 97.69 88 HIS A CA 1
ATOM 760 C C . HIS A 1 88 ? -4.129 10.806 6.306 1.00 97.69 88 HIS A C 1
ATOM 762 O O . HIS A 1 88 ? -5.077 11.531 6.610 1.00 97.69 88 HIS A O 1
ATOM 768 N N . LYS A 1 89 ? -3.466 10.957 5.152 1.00 96.81 89 LYS A N 1
ATOM 769 C CA . LYS A 1 89 ? -3.855 11.941 4.129 1.00 96.81 89 LYS A CA 1
ATOM 770 C C . LYS A 1 89 ? -5.324 11.749 3.750 1.00 96.81 89 LYS A C 1
ATOM 772 O O . LYS A 1 89 ? -5.728 10.641 3.401 1.00 96.81 89 LYS A O 1
ATOM 777 N N . GLN A 1 90 ? -6.111 12.831 3.762 1.00 92.19 90 GLN A N 1
ATOM 778 C CA . GLN A 1 90 ? -7.553 12.784 3.465 1.00 92.19 90 GLN A CA 1
ATOM 779 C C . GLN A 1 90 ? -7.848 12.138 2.104 1.00 92.19 90 GLN A C 1
ATOM 781 O O . GLN A 1 90 ? -8.783 11.352 1.980 1.00 92.19 90 GLN A O 1
ATOM 786 N N . THR A 1 91 ? -6.988 12.391 1.114 1.00 95.19 91 THR A N 1
ATOM 787 C CA . THR A 1 91 ? -7.075 11.820 -0.237 1.00 95.19 91 THR A CA 1
ATOM 788 C C . THR A 1 91 ? -6.830 10.308 -0.300 1.00 95.19 91 THR A C 1
ATOM 790 O O . THR A 1 91 ? -7.138 9.695 -1.316 1.00 95.19 91 THR A O 1
ATOM 793 N N . LYS A 1 92 ? -6.286 9.695 0.760 1.00 97.62 92 LYS A N 1
ATOM 794 C CA . LYS A 1 92 ? -5.880 8.278 0.797 1.00 97.62 92 LYS A CA 1
ATOM 795 C C . LYS A 1 92 ? -6.648 7.481 1.843 1.00 97.62 92 LYS A C 1
ATOM 797 O O . LYS A 1 92 ? -7.169 6.414 1.532 1.00 97.62 92 LYS A O 1
ATOM 802 N N . LYS A 1 93 ? -6.778 8.018 3.062 1.00 97.44 93 LYS A N 1
ATOM 803 C CA . LYS A 1 93 ? -7.412 7.353 4.211 1.00 97.44 93 LYS A CA 1
ATOM 804 C C . LYS A 1 93 ? -8.807 6.829 3.873 1.00 97.44 93 LYS A C 1
ATOM 806 O O . LYS A 1 93 ? -9.082 5.657 4.099 1.00 97.44 93 LYS A O 1
ATOM 811 N N . GLY A 1 94 ? -9.663 7.665 3.279 1.00 97.12 94 GLY A N 1
ATOM 812 C CA . GLY A 1 94 ? -11.022 7.263 2.896 1.00 97.12 94 GLY A CA 1
ATOM 813 C C . GLY A 1 94 ? -11.046 6.122 1.876 1.00 97.12 94 GLY A C 1
ATOM 814 O O . GLY A 1 94 ? -11.822 5.183 2.016 1.00 97.12 94 GLY A O 1
ATOM 815 N N . VAL A 1 95 ? -10.140 6.151 0.895 1.00 97.75 95 VAL A N 1
ATOM 816 C CA . VAL A 1 95 ? -10.034 5.101 -0.129 1.00 97.75 95 VAL A CA 1
ATOM 817 C C . VAL A 1 95 ? -9.580 3.776 0.488 1.00 97.75 95 VAL A C 1
ATOM 819 O O . VAL A 1 95 ? -10.164 2.735 0.204 1.00 97.75 95 VAL A O 1
ATOM 822 N N . LEU A 1 96 ? -8.599 3.808 1.393 1.00 97.75 96 LEU A N 1
ATOM 823 C CA . LEU A 1 96 ? -8.133 2.613 2.104 1.00 97.75 96 LEU A CA 1
ATOM 824 C C . LEU A 1 96 ? -9.221 2.016 3.010 1.00 97.75 96 LEU A C 1
ATOM 826 O O . LEU A 1 96 ? -9.349 0.796 3.099 1.00 97.75 96 LEU A O 1
ATOM 830 N N . ILE A 1 97 ? -10.038 2.856 3.653 1.00 97.19 97 ILE A N 1
ATOM 831 C CA . ILE A 1 97 ? -11.201 2.402 4.430 1.00 97.19 97 ILE A CA 1
ATOM 832 C C . ILE A 1 97 ? -12.216 1.706 3.516 1.00 97.19 97 ILE A C 1
ATOM 834 O O . ILE A 1 97 ? -12.685 0.624 3.867 1.00 97.19 97 ILE A O 1
ATOM 838 N N . ASN A 1 98 ? -12.481 2.254 2.325 1.00 96.94 98 ASN A N 1
ATOM 839 C CA . ASN A 1 98 ? -13.354 1.628 1.325 1.00 96.94 98 ASN A CA 1
ATOM 840 C C . ASN A 1 98 ? -12.794 0.302 0.788 1.00 96.94 98 ASN A C 1
ATOM 842 O O . ASN A 1 98 ? -13.562 -0.578 0.414 1.00 96.94 98 ASN A O 1
ATOM 846 N N . PHE A 1 99 ? -11.470 0.131 0.784 1.00 97.12 99 PHE A N 1
ATOM 847 C CA . PHE A 1 99 ? -10.821 -1.150 0.491 1.00 97.12 99 PHE A CA 1
ATOM 848 C C . PHE A 1 99 ? -10.897 -2.161 1.643 1.00 97.12 99 PHE A C 1
ATOM 850 O O . PHE A 1 99 ? -10.500 -3.307 1.460 1.00 97.12 99 PHE A O 1
ATOM 857 N N . GLY A 1 100 ? -11.417 -1.773 2.810 1.00 97.06 100 GLY A N 1
ATOM 858 C CA . GLY A 1 100 ? -11.638 -2.669 3.945 1.00 97.06 100 GLY A CA 1
ATOM 859 C C . GLY A 1 100 ? -10.733 -2.418 5.149 1.00 97.06 100 GLY A C 1
ATOM 860 O O . GLY A 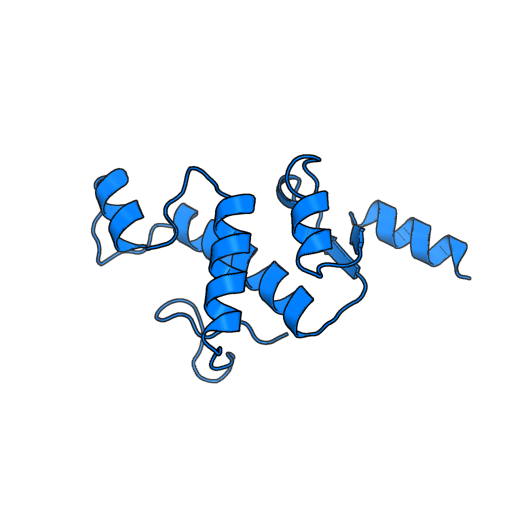1 100 ? -10.750 -3.217 6.081 1.00 97.06 100 GLY A O 1
ATOM 861 N N . ALA A 1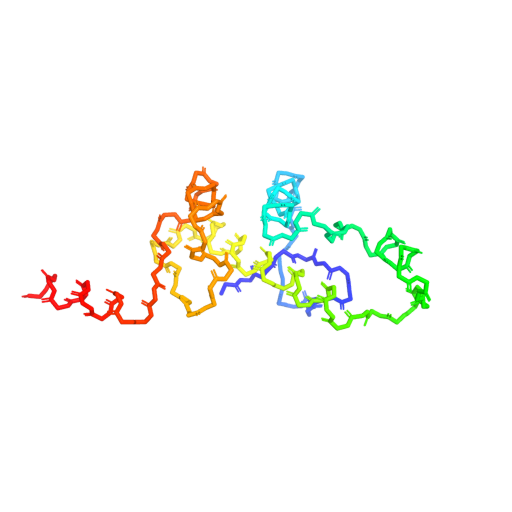 101 ? -9.964 -1.321 5.189 1.00 96.56 101 ALA A N 1
ATOM 862 C CA . ALA A 1 101 ? -9.056 -1.039 6.310 1.00 96.56 101 ALA A CA 1
ATOM 863 C C . ALA A 1 101 ? -9.765 -0.728 7.645 1.00 96.56 101 ALA A C 1
ATOM 865 O O . ALA A 1 101 ? -9.106 -0.648 8.682 1.00 96.56 101 ALA A O 1
ATOM 866 N N . ARG A 1 102 ? -11.093 -0.553 7.640 1.00 95.12 102 ARG A N 1
ATOM 867 C CA . ARG A 1 102 ? -11.919 -0.203 8.810 1.00 95.12 102 ARG A CA 1
ATOM 868 C C . ARG A 1 102 ? -11.468 1.103 9.469 1.00 95.12 102 ARG A C 1
ATOM 870 O O . ARG A 1 102 ? -11.815 2.169 8.970 1.00 95.12 102 ARG A O 1
ATOM 877 N N . LYS A 1 103 ? -10.730 1.066 10.584 1.00 95.75 103 LYS A N 1
ATOM 878 C CA . LYS A 1 103 ? -10.245 2.274 11.269 1.00 95.75 103 LYS A CA 1
ATOM 879 C C . LYS A 1 103 ? -8.737 2.402 11.122 1.00 95.75 103 LYS A C 1
ATOM 881 O O . LYS A 1 103 ? -7.994 1.541 11.569 1.00 95.75 103 LYS A O 1
ATOM 886 N N . ILE A 1 104 ? -8.294 3.529 10.575 1.00 97.25 104 ILE A N 1
ATOM 887 C CA . ILE A 1 104 ? -6.882 3.923 10.535 1.00 97.25 104 ILE A CA 1
ATOM 888 C C . ILE A 1 104 ? -6.674 5.003 11.599 1.00 97.25 104 ILE A C 1
ATOM 890 O O . ILE A 1 104 ? -7.266 6.080 11.491 1.00 97.25 104 ILE A O 1
ATOM 894 N N . LEU A 1 105 ? -5.874 4.716 12.625 1.00 97.19 105 LEU A N 1
ATOM 895 C CA . LEU A 1 105 ? -5.670 5.586 13.788 1.00 97.19 105 LEU A CA 1
ATOM 896 C C . LEU A 1 105 ? -4.184 5.859 14.023 1.00 97.19 105 LEU A C 1
ATOM 898 O O . LEU A 1 105 ? -3.333 5.013 13.773 1.00 97.19 105 LEU A O 1
ATOM 902 N N . THR A 1 106 ? -3.876 7.035 14.545 1.00 97.19 106 THR A N 1
ATOM 903 C CA . THR A 1 106 ? -2.602 7.305 15.217 1.00 97.19 106 THR A CA 1
ATOM 904 C C . THR A 1 106 ? -2.569 6.621 16.582 1.00 97.19 106 THR A C 1
ATOM 906 O O . THR A 1 106 ? -3.606 6.236 17.132 1.00 97.19 106 THR A O 1
ATOM 909 N N . THR A 1 107 ? -1.382 6.500 17.182 1.00 95.69 107 THR A N 1
ATOM 910 C CA . THR A 1 107 ? -1.254 5.948 18.543 1.00 95.69 107 THR A CA 1
ATOM 911 C C . THR A 1 107 ? -2.061 6.759 19.565 1.00 95.69 107 THR A C 1
ATOM 913 O O . THR A 1 107 ? -2.695 6.186 20.449 1.00 95.69 107 THR A O 1
ATOM 916 N N . SER A 1 108 ? -2.085 8.088 19.418 1.00 95.19 108 SER A N 1
ATOM 917 C CA . SER A 1 108 ? -2.840 8.986 20.302 1.00 95.19 108 SER A CA 1
ATOM 918 C C . SER A 1 108 ? -4.355 8.780 20.173 1.00 95.19 108 SER A C 1
ATOM 920 O O . SER A 1 108 ? -5.056 8.625 21.174 1.00 95.19 108 SER A O 1
ATOM 922 N N . GLU A 1 109 ? -4.867 8.690 18.941 1.00 95.44 109 GLU A N 1
ATOM 923 C CA . GLU A 1 109 ? -6.287 8.412 18.692 1.00 95.44 109 GLU A CA 1
ATOM 924 C C . GLU A 1 109 ? -6.704 7.037 19.228 1.00 95.44 109 GLU A C 1
ATOM 926 O O . GLU A 1 109 ? -7.771 6.911 19.831 1.00 95.44 109 GLU A O 1
ATOM 931 N N . ALA A 1 110 ? -5.856 6.017 19.057 1.00 94.38 110 ALA A N 1
ATOM 932 C CA . ALA A 1 110 ? -6.103 4.680 19.590 1.00 94.38 110 ALA A CA 1
ATOM 933 C C . ALA A 1 110 ? -6.182 4.683 21.126 1.00 94.38 110 ALA A C 1
ATOM 935 O O . ALA A 1 110 ? -7.095 4.091 21.701 1.00 94.38 110 ALA A O 1
ATOM 936 N N . PHE A 1 111 ? -5.286 5.409 21.800 1.00 93.81 111 PHE A N 1
ATOM 937 C CA . PHE A 1 111 ? -5.315 5.548 23.256 1.00 93.81 111 PHE A CA 1
ATOM 938 C C . PHE A 1 111 ? -6.596 6.233 23.756 1.00 93.81 111 PHE A C 1
ATOM 940 O O . PHE A 1 111 ? -7.205 5.792 24.732 1.00 93.81 111 PHE A O 1
ATOM 947 N N . HIS A 1 112 ? -7.051 7.282 23.064 1.00 92.25 112 HIS A N 1
ATOM 948 C CA . HIS A 1 112 ? -8.316 7.948 23.392 1.00 92.25 112 HIS A CA 1
ATOM 949 C C . HIS A 1 112 ? -9.531 7.042 23.171 1.00 92.25 112 HIS A C 1
ATOM 951 O O . HIS A 1 112 ? -10.488 7.081 23.944 1.00 92.25 112 HIS A O 1
ATOM 957 N N . TYR A 1 113 ? -9.488 6.200 22.137 1.00 89.44 113 TYR A N 1
ATOM 958 C CA . TYR A 1 113 ? -10.543 5.232 21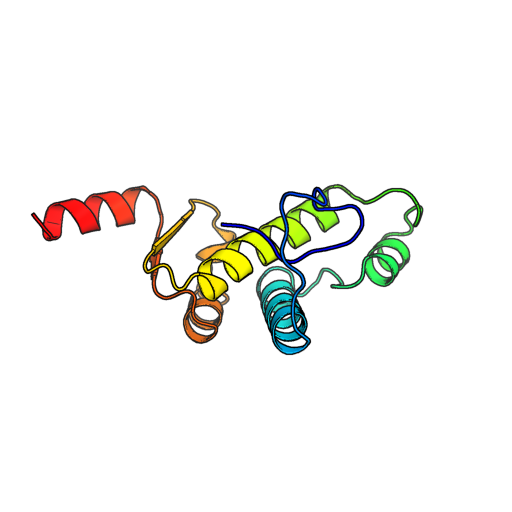.849 1.00 89.44 113 TYR A CA 1
ATOM 959 C C . TYR A 1 113 ? -10.693 4.195 22.972 1.00 89.44 113 TYR A C 1
ATOM 961 O O . TYR A 1 113 ? -11.812 3.911 23.403 1.00 89.44 113 TYR A O 1
ATOM 969 N N . LEU A 1 114 ? -9.572 3.689 23.498 1.00 87.31 114 LEU A N 1
ATOM 970 C CA . LEU A 1 114 ? -9.562 2.753 24.626 1.00 87.31 114 LEU A CA 1
ATOM 971 C C . LEU A 1 114 ? -10.164 3.378 25.889 1.00 87.31 114 LEU A C 1
ATOM 973 O O . LEU A 1 114 ? -11.021 2.768 26.519 1.00 87.31 114 LEU A O 1
ATOM 977 N N . LYS A 1 115 ? -9.794 4.626 26.208 1.00 85.38 115 LYS A N 1
ATOM 978 C CA . LYS A 1 115 ? -10.319 5.342 27.383 1.00 85.38 115 LYS A CA 1
ATOM 979 C C . LYS A 1 115 ? -11.825 5.594 27.349 1.00 85.38 115 LYS A C 1
ATOM 981 O O . LYS A 1 115 ? -12.431 5.693 28.403 1.00 85.38 115 LYS A O 1
ATOM 986 N N . LYS A 1 116 ? -12.422 5.739 26.164 1.00 74.62 116 LYS A N 1
ATOM 987 C CA . LYS A 1 116 ? -13.877 5.914 26.005 1.00 74.62 116 LYS A CA 1
ATOM 988 C C . LYS A 1 116 ? -14.671 4.609 26.079 1.00 74.62 116 LYS A C 1
ATOM 990 O O . LYS A 1 116 ? -15.892 4.666 26.154 1.00 74.62 116 LYS A O 1
ATOM 995 N N . SER A 1 117 ? -13.992 3.468 25.982 1.00 70.69 117 SER A N 1
ATOM 996 C CA . SER A 1 117 ? -14.608 2.136 25.928 1.00 70.69 117 SER A CA 1
ATOM 997 C C . SER A 1 117 ? -14.489 1.377 27.261 1.00 70.69 117 SER A C 1
ATOM 999 O O . SER A 1 117 ? -14.887 0.218 27.326 1.00 70.69 117 SER A O 1
ATOM 1001 N N . SER A 1 118 ? -13.903 2.012 28.286 1.00 57.19 118 SER A N 1
ATOM 1002 C CA . SER A 1 118 ? -13.772 1.543 29.678 1.00 57.19 118 SER A CA 1
ATOM 1003 C C . SER A 1 118 ? -14.703 2.341 30.579 1.00 57.19 118 SER A C 1
ATOM 1005 O O . SER A 1 118 ? -15.220 1.743 31.543 1.00 57.19 118 SER A O 1
#

Sequence (118 aa):
MKPIAVWGMCFWDWCIWGSDEDFDLLRKIHLVLFPETPYEWGEYAKQKNLDINILDQTWKNHRFDSMTIWSHIKYTNDFFITNDNNFHKQTKKGVLINFGARKILTTSEAFHYLKKSS

Radius of gyration: 15.47 Å; chains: 1; bounding box: 35×33×46 Å

pLDDT: mean 93.83, std 5.83, range [57.19, 98.38]

Secondary structure (DSSP, 8-state):
-PPBP-TTTS-TTS-BPPPHHHHHHHHHHHHHH-TTS-SSHHHHHHHHT--TTS--HHHHHHHHHHHHHHHHHHTT-SEEE---HHHH-HHHHHHHIIIII-EEE-HHHHHHHHHH--

Foldseek 3Di:
DAFADDPPQDDPVRHDDDDPVLVVLLLVLLCLLPVPADPDLVVNCVVVVHDSVDRDPVSSVSSVVSRLLSVLQVVLPQEAEDPPCSCVPPSRVVVSVVSRSHYYYYPVRVVVVVVVVD